Protein AF-B7ZY65-F1 (afdb_monomer_lite)

Radius of gyration: 15.92 Å; chains: 1; bounding box: 35×13×48 Å

Structure (mmCIF, N/CA/C/O backbone):
data_AF-B7ZY65-F1
#
_entry.id   AF-B7ZY65-F1
#
loop_
_atom_site.group_PDB
_atom_site.id
_atom_site.type_symbol
_atom_site.label_atom_id
_atom_site.label_alt_id
_atom_site.label_comp_id
_atom_site.label_asym_id
_atom_site.label_entity_id
_atom_site.label_seq_id
_atom_site.pdbx_PDB_ins_code
_atom_site.Cartn_x
_atom_site.Cartn_y
_atom_site.Cartn_z
_atom_site.occupancy
_atom_site.B_iso_or_equiv
_atom_site.auth_seq_id
_atom_site.auth_comp_id
_atom_site.auth_asym_id
_atom_site.auth_atom_id
_atom_site.pdbx_PDB_model_num
ATOM 1 N N . MET A 1 1 ? 23.961 -4.932 -33.140 1.00 49.00 1 MET A N 1
ATOM 2 C CA . MET A 1 1 ? 22.903 -5.884 -32.743 1.00 49.00 1 MET A CA 1
ATOM 3 C C . MET A 1 1 ? 22.625 -5.611 -31.275 1.00 49.00 1 MET A C 1
ATOM 5 O O . MET A 1 1 ? 23.118 -6.331 -30.435 1.00 49.00 1 MET A O 1
ATOM 9 N N . GLU A 1 2 ? 21.955 -4.499 -30.970 1.00 47.34 2 GLU A N 1
ATOM 10 C CA . GLU A 1 2 ? 21.759 -4.004 -29.595 1.00 47.34 2 GLU A CA 1
ATOM 11 C C . GLU A 1 2 ? 20.517 -3.101 -29.588 1.00 47.34 2 GLU A C 1
ATOM 13 O O . GLU A 1 2 ? 20.637 -1.905 -29.823 1.00 47.34 2 GLU A O 1
ATOM 18 N N . SER A 1 3 ? 19.307 -3.660 -29.488 1.00 51.88 3 SER A N 1
ATOM 19 C CA . SER A 1 3 ? 18.063 -2.877 -29.251 1.00 51.88 3 SER A CA 1
ATOM 20 C C . SER A 1 3 ? 16.806 -3.747 -29.201 1.00 51.88 3 SER A C 1
ATOM 22 O O . SER A 1 3 ? 15.750 -3.371 -29.700 1.00 51.88 3 SER A O 1
ATOM 24 N N . LYS A 1 4 ? 16.896 -4.956 -28.643 1.00 46.72 4 LYS A N 1
ATOM 25 C CA . LYS A 1 4 ? 15.680 -5.717 -28.313 1.00 46.72 4 LYS A CA 1
ATOM 26 C C . LYS A 1 4 ? 15.607 -6.037 -26.830 1.00 46.72 4 LYS A C 1
ATOM 28 O O . LYS A 1 4 ? 14.561 -5.830 -26.244 1.00 46.72 4 LYS A O 1
ATOM 33 N N . GLU A 1 5 ? 16.716 -6.400 -26.196 1.00 45.75 5 GLU A N 1
ATOM 34 C CA . GLU A 1 5 ? 16.729 -6.740 -24.765 1.00 45.75 5 GLU A CA 1
ATOM 35 C C . GLU A 1 5 ? 16.594 -5.521 -23.832 1.00 45.75 5 GLU A C 1
ATOM 37 O O . GLU A 1 5 ? 15.993 -5.628 -22.770 1.00 45.75 5 GLU A O 1
ATOM 42 N N . THR A 1 6 ? 17.062 -4.336 -24.239 1.00 51.91 6 THR A N 1
ATOM 43 C CA . THR A 1 6 ? 17.051 -3.127 -23.393 1.00 51.91 6 THR A CA 1
ATOM 44 C C . THR A 1 6 ? 15.697 -2.416 -23.312 1.00 51.91 6 THR A C 1
ATOM 46 O O . THR A 1 6 ? 15.492 -1.607 -22.413 1.00 51.91 6 THR A O 1
ATOM 49 N N . VAL A 1 7 ? 14.761 -2.696 -24.226 1.00 54.47 7 VAL A N 1
ATOM 50 C CA . VAL A 1 7 ? 13.415 -2.092 -24.205 1.00 54.47 7 VAL A CA 1
ATOM 51 C C . VAL A 1 7 ? 12.479 -2.887 -23.293 1.00 54.47 7 VAL A C 1
ATOM 53 O O . VAL A 1 7 ? 11.852 -2.286 -22.427 1.00 54.47 7 VAL A O 1
ATOM 56 N N . TYR A 1 8 ? 12.467 -4.224 -23.403 1.00 53.97 8 TYR A N 1
ATOM 57 C CA . TYR A 1 8 ? 11.665 -5.088 -22.523 1.00 53.97 8 TYR A CA 1
ATOM 58 C C . TYR A 1 8 ? 12.032 -4.906 -21.045 1.00 53.97 8 TYR A C 1
ATOM 60 O O . TYR A 1 8 ? 11.149 -4.807 -20.204 1.00 53.97 8 TYR A O 1
ATOM 68 N N . PHE A 1 9 ? 13.323 -4.755 -20.735 1.00 57.22 9 PHE A N 1
ATOM 69 C CA . PHE A 1 9 ? 13.786 -4.526 -19.364 1.00 57.22 9 PHE A CA 1
ATOM 70 C C . PHE A 1 9 ? 13.273 -3.201 -18.765 1.00 57.22 9 PHE A C 1
ATOM 72 O O . PHE A 1 9 ? 12.925 -3.133 -17.588 1.00 57.22 9 PHE A O 1
ATOM 79 N N . ASN A 1 10 ? 13.173 -2.144 -19.579 1.00 60.56 10 ASN A N 1
ATOM 80 C CA . ASN A 1 10 ? 12.636 -0.853 -19.139 1.00 60.56 10 ASN A CA 1
ATOM 81 C C . ASN A 1 10 ? 11.105 -0.877 -18.993 1.00 60.56 10 ASN A C 1
ATOM 83 O O . ASN A 1 10 ? 10.570 -0.246 -18.081 1.00 60.56 10 ASN A O 1
ATOM 87 N N . GLU A 1 11 ? 10.403 -1.616 -19.857 1.00 68.44 11 GLU A N 1
ATOM 88 C CA . GLU A 1 11 ? 8.957 -1.843 -19.729 1.00 68.44 11 GLU A CA 1
ATOM 89 C C . GLU A 1 11 ? 8.636 -2.644 -18.461 1.00 68.44 11 GLU A C 1
ATOM 91 O O . GLU A 1 11 ? 7.756 -2.254 -17.698 1.00 68.44 11 GLU A O 1
ATOM 96 N N . GLU A 1 12 ? 9.396 -3.702 -18.175 1.00 72.62 12 GLU A N 1
ATOM 97 C CA . GLU A 1 12 ? 9.246 -4.517 -16.964 1.00 72.62 12 GLU A CA 1
ATOM 98 C C . GLU A 1 12 ? 9.509 -3.711 -15.685 1.00 72.62 12 GLU A C 1
ATOM 100 O O . GLU A 1 12 ? 8.733 -3.802 -14.730 1.00 72.62 12 GLU A O 1
ATOM 105 N N . ALA A 1 13 ? 10.542 -2.862 -15.674 1.00 77.94 13 ALA A N 1
ATOM 106 C CA . ALA A 1 13 ? 10.820 -1.968 -14.551 1.00 77.94 13 ALA A CA 1
ATOM 107 C C . ALA A 1 13 ? 9.700 -0.931 -14.339 1.00 77.94 13 ALA A C 1
ATOM 109 O O . ALA A 1 13 ? 9.345 -0.630 -13.198 1.00 77.94 13 ALA A O 1
ATOM 110 N N . SER A 1 14 ? 9.112 -0.404 -15.421 1.00 82.44 14 SER A N 1
ATOM 111 C CA . SER A 1 14 ? 7.953 0.496 -15.334 1.00 82.44 14 SER A CA 1
ATOM 112 C C . SER A 1 14 ? 6.727 -0.220 -14.774 1.00 82.44 14 SER A C 1
ATOM 114 O O . SER A 1 14 ? 6.101 0.287 -13.849 1.00 82.44 14 SER A O 1
ATOM 116 N N . ILE A 1 15 ? 6.425 -1.420 -15.273 1.00 86.00 15 ILE A N 1
ATOM 117 C CA . ILE A 1 15 ? 5.288 -2.231 -14.818 1.00 86.00 15 ILE A CA 1
ATOM 118 C C . ILE A 1 15 ? 5.434 -2.583 -13.334 1.00 86.00 15 ILE A C 1
ATOM 120 O O . ILE A 1 15 ? 4.469 -2.474 -12.577 1.00 86.00 15 ILE A O 1
ATOM 124 N N . ALA A 1 16 ? 6.635 -2.972 -12.898 1.00 87.06 16 ALA A N 1
ATOM 125 C CA . ALA A 1 16 ? 6.910 -3.265 -11.495 1.00 87.06 16 ALA A CA 1
ATOM 126 C C . ALA A 1 16 ? 6.713 -2.025 -10.607 1.00 87.06 16 ALA A C 1
ATOM 128 O O . ALA A 1 16 ? 6.097 -2.125 -9.542 1.00 87.06 16 ALA A O 1
ATOM 129 N N . ARG A 1 17 ? 7.178 -0.852 -11.061 1.00 89.94 17 ARG A N 1
ATOM 130 C CA . ARG A 1 17 ? 6.993 0.420 -10.348 1.00 89.94 17 ARG A CA 1
ATOM 131 C C . ARG A 1 17 ? 5.516 0.793 -10.233 1.00 89.94 17 ARG A C 1
ATOM 133 O O . ARG A 1 17 ? 5.063 1.149 -9.146 1.00 89.94 17 ARG A O 1
ATOM 140 N N . ASP A 1 18 ? 4.766 0.682 -11.324 1.00 92.38 18 ASP A N 1
ATOM 141 C CA . ASP A 1 18 ? 3.340 1.012 -11.357 1.00 92.38 18 ASP A CA 1
ATOM 142 C C . ASP A 1 18 ? 2.537 0.089 -10.433 1.00 92.38 18 ASP A C 1
ATOM 144 O O . ASP A 1 18 ? 1.778 0.571 -9.591 1.00 92.38 18 ASP A O 1
ATOM 148 N N . ALA A 1 19 ? 2.772 -1.224 -10.507 1.00 93.12 19 ALA A N 1
ATOM 149 C CA . ALA A 1 19 ? 2.097 -2.203 -9.656 1.00 93.12 19 ALA A CA 1
ATOM 150 C C . ALA A 1 19 ? 2.407 -1.996 -8.164 1.00 93.12 19 ALA A C 1
ATOM 152 O O . ALA A 1 19 ? 1.522 -2.103 -7.311 1.00 93.12 19 ALA A O 1
ATOM 153 N N . ALA A 1 20 ? 3.659 -1.678 -7.828 1.00 93.75 20 ALA A N 1
ATOM 154 C CA . ALA A 1 20 ? 4.053 -1.418 -6.451 1.00 93.75 20 ALA A CA 1
ATOM 155 C C . ALA A 1 20 ? 3.427 -0.118 -5.912 1.00 93.75 20 ALA A C 1
ATOM 157 O O . ALA A 1 20 ? 2.925 -0.098 -4.786 1.00 93.75 20 ALA A O 1
ATOM 158 N N . ASN A 1 21 ? 3.377 0.941 -6.724 1.00 94.94 21 ASN A N 1
ATOM 159 C CA . ASN A 1 21 ? 2.686 2.182 -6.367 1.00 94.94 21 ASN A CA 1
ATOM 160 C C . ASN A 1 21 ? 1.172 1.980 -6.209 1.00 94.94 21 ASN A C 1
ATOM 162 O O . ASN A 1 21 ? 0.583 2.512 -5.267 1.00 94.94 21 ASN A O 1
ATOM 166 N N . GLU A 1 22 ? 0.542 1.178 -7.071 1.00 96.81 22 GLU A N 1
ATOM 167 C CA . GLU A 1 22 ? -0.877 0.828 -6.950 1.00 96.81 22 GLU A CA 1
ATOM 168 C C . GLU A 1 22 ? -1.155 0.070 -5.644 1.00 96.81 22 GLU A C 1
ATOM 170 O O . GLU A 1 22 ? -2.101 0.399 -4.924 1.00 96.81 22 GLU A O 1
ATOM 175 N N . ALA A 1 23 ? -0.300 -0.889 -5.281 1.00 96.44 23 ALA A N 1
ATOM 176 C CA . ALA A 1 23 ? -0.424 -1.631 -4.030 1.00 96.44 23 ALA A CA 1
ATOM 177 C C . ALA A 1 23 ? -0.297 -0.722 -2.794 1.00 96.44 23 ALA A C 1
ATOM 179 O O . ALA A 1 23 ? -1.094 -0.840 -1.856 1.00 96.44 23 ALA A O 1
ATOM 180 N N . LEU A 1 24 ? 0.664 0.210 -2.799 1.00 97.38 24 LEU A N 1
ATOM 181 C CA . LEU A 1 24 ? 0.836 1.196 -1.727 1.00 97.38 24 LEU A CA 1
ATOM 182 C C . LEU A 1 24 ? -0.384 2.122 -1.614 1.00 97.38 24 LEU A C 1
ATOM 184 O O . LEU A 1 24 ? -0.914 2.312 -0.518 1.00 97.38 24 LEU A O 1
ATOM 188 N N . ALA A 1 25 ? -0.885 2.630 -2.741 1.00 97.81 25 ALA A N 1
ATOM 189 C CA . ALA A 1 25 ? -2.069 3.484 -2.772 1.00 97.81 25 ALA A CA 1
ATOM 190 C C . ALA A 1 25 ? -3.329 2.749 -2.283 1.00 97.81 25 ALA A C 1
ATOM 192 O O . ALA A 1 25 ? -4.113 3.304 -1.509 1.00 97.81 25 ALA A O 1
ATOM 193 N N . ALA A 1 26 ? -3.518 1.490 -2.685 1.00 97.75 26 ALA A N 1
ATOM 194 C CA . ALA A 1 26 ? -4.633 0.662 -2.233 1.00 97.75 26 ALA A CA 1
ATOM 195 C C . ALA A 1 26 ? -4.575 0.403 -0.719 1.00 97.75 26 ALA A C 1
ATOM 197 O O . ALA A 1 26 ? -5.607 0.441 -0.042 1.00 97.75 26 ALA A O 1
ATOM 198 N N . P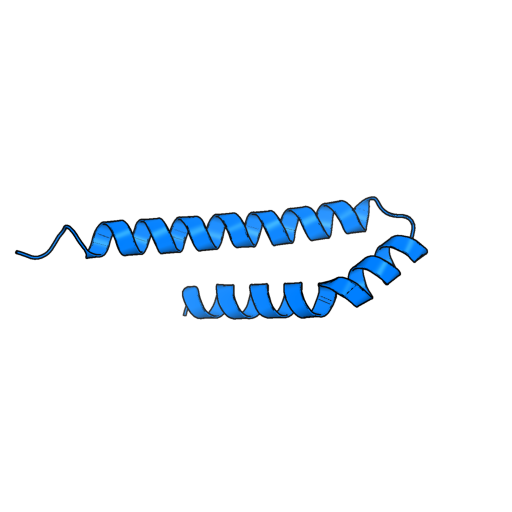HE A 1 27 ? -3.375 0.183 -0.177 1.00 97.56 27 PHE A N 1
ATOM 199 C CA . PHE A 1 27 ? -3.164 0.019 1.258 1.00 97.56 27 PHE A CA 1
ATOM 200 C C . PHE A 1 27 ? -3.531 1.285 2.043 1.00 97.56 27 PHE A C 1
ATOM 202 O O . PHE A 1 27 ? -4.303 1.208 3.004 1.00 97.56 27 PHE A O 1
ATOM 209 N N . ASP A 1 28 ? -3.053 2.452 1.608 1.00 97.62 28 ASP A N 1
ATOM 210 C CA . ASP A 1 28 ? -3.363 3.733 2.253 1.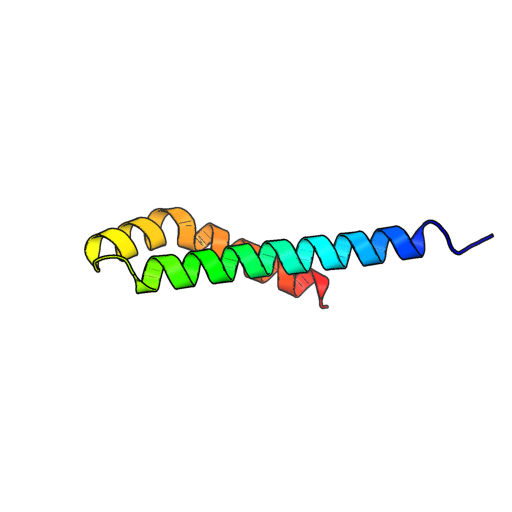00 97.62 28 ASP A CA 1
ATOM 211 C C . ASP A 1 28 ? -4.858 4.079 2.155 1.00 97.62 28 ASP A C 1
ATOM 213 O O . ASP A 1 28 ? -5.474 4.499 3.141 1.00 97.62 28 ASP A O 1
ATOM 217 N N . ALA A 1 29 ? -5.480 3.826 1.000 1.00 98.00 29 ALA A N 1
ATOM 218 C CA . ALA A 1 29 ? -6.914 4.022 0.802 1.00 98.00 29 ALA A CA 1
ATOM 219 C C . ALA A 1 29 ? -7.760 3.106 1.701 1.00 98.00 29 ALA A C 1
ATOM 221 O O . ALA A 1 29 ? -8.799 3.530 2.215 1.00 98.00 29 ALA A O 1
ATOM 222 N N . LEU A 1 30 ? -7.329 1.860 1.915 1.00 97.50 30 LEU A N 1
ATOM 223 C CA . LEU A 1 30 ? -8.002 0.938 2.827 1.00 97.50 30 LEU A CA 1
ATOM 224 C C . LEU A 1 30 ? -7.875 1.411 4.278 1.00 97.50 30 LEU A C 1
ATOM 226 O O . LEU A 1 30 ? -8.879 1.471 4.989 1.00 97.50 30 LEU A O 1
ATOM 230 N N . LEU A 1 31 ? -6.677 1.814 4.704 1.00 97.62 31 LEU A N 1
ATOM 231 C CA . LEU A 1 31 ? -6.446 2.348 6.048 1.00 97.62 31 LEU A CA 1
ATOM 232 C C . LEU A 1 31 ? -7.307 3.576 6.353 1.00 97.62 31 LEU A C 1
ATOM 234 O O . LEU A 1 31 ? -7.812 3.695 7.465 1.00 97.62 31 LEU A O 1
ATOM 238 N N . ALA A 1 32 ? -7.515 4.457 5.373 1.00 97.62 32 ALA A N 1
ATOM 239 C CA . ALA A 1 32 ? -8.359 5.642 5.526 1.00 97.62 32 ALA A CA 1
ATOM 240 C C . ALA A 1 32 ? -9.856 5.320 5.711 1.00 97.62 32 ALA A C 1
ATOM 242 O O . ALA A 1 32 ? -10.616 6.167 6.177 1.00 97.62 32 ALA A O 1
ATOM 243 N N . ARG A 1 33 ? -10.294 4.113 5.332 1.00 97.69 33 ARG A N 1
ATOM 244 C CA . ARG A 1 33 ? -11.703 3.685 5.363 1.00 97.69 33 ARG A CA 1
ATOM 245 C C . ARG A 1 33 ? -12.043 2.766 6.532 1.00 97.69 33 ARG A C 1
ATOM 247 O O . ARG A 1 33 ? -13.225 2.528 6.776 1.00 97.69 33 ARG A O 1
ATOM 254 N N . LEU A 1 34 ? -11.040 2.214 7.208 1.00 97.62 34 LEU A N 1
ATOM 255 C CA . LEU A 1 34 ? -11.237 1.271 8.302 1.00 97.62 34 LEU A CA 1
ATOM 256 C C . LEU A 1 34 ? -11.471 1.990 9.640 1.00 97.62 34 LEU A C 1
ATOM 258 O O . LEU A 1 34 ? -10.889 3.050 9.884 1.00 97.62 34 LEU A O 1
ATOM 262 N N . PRO A 1 35 ? -12.271 1.400 10.549 1.00 97.88 35 PRO A N 1
ATOM 263 C CA . PRO A 1 35 ? -12.292 1.813 11.945 1.00 97.88 35 PRO A CA 1
ATOM 264 C C . PRO A 1 35 ? -10.878 1.768 12.553 1.00 97.88 35 PRO A C 1
ATOM 266 O O . PRO A 1 35 ? -10.088 0.902 12.168 1.00 97.88 35 PRO A O 1
ATOM 269 N N . PRO A 1 36 ? -10.552 2.622 13.543 1.00 96.44 36 PRO A N 1
ATOM 270 C CA . PRO A 1 36 ? -9.196 2.711 14.095 1.00 96.44 36 PRO A CA 1
ATOM 271 C C . PRO A 1 36 ? -8.599 1.365 14.529 1.00 96.44 36 PRO A C 1
ATOM 273 O O . PRO A 1 36 ? -7.457 1.060 14.206 1.00 96.44 36 PRO A O 1
ATOM 276 N N . THR A 1 37 ? -9.390 0.513 15.188 1.00 96.75 37 THR A N 1
ATOM 277 C CA . THR A 1 37 ? -8.941 -0.809 15.655 1.00 96.75 37 THR A CA 1
ATOM 278 C C . THR A 1 37 ? -8.540 -1.744 14.510 1.00 96.75 37 THR A C 1
ATOM 280 O O . THR A 1 37 ? -7.542 -2.462 14.620 1.00 96.75 37 THR A O 1
ATOM 283 N N . ASP A 1 38 ? -9.277 -1.712 13.400 1.00 97.81 38 ASP A N 1
ATOM 284 C CA . ASP A 1 38 ? -9.004 -2.544 12.226 1.00 97.81 38 ASP A CA 1
ATOM 285 C C . ASP A 1 38 ? -7.836 -1.977 11.415 1.00 97.81 38 ASP A C 1
ATOM 287 O O . ASP A 1 38 ? -6.982 -2.730 10.942 1.00 97.81 38 ASP A O 1
ATOM 291 N N . ALA A 1 39 ? -7.742 -0.647 11.317 1.00 97.19 39 ALA A N 1
ATOM 292 C CA . ALA A 1 39 ? -6.601 0.032 10.716 1.00 97.19 39 ALA A CA 1
ATOM 293 C C . ALA A 1 39 ? -5.299 -0.296 11.470 1.00 97.19 39 ALA A C 1
ATOM 295 O O . ALA A 1 39 ? -4.287 -0.606 10.842 1.00 97.19 39 ALA A O 1
ATOM 296 N N . ASP A 1 40 ? -5.321 -0.317 12.804 1.00 97.19 40 ASP A N 1
ATOM 297 C CA . ASP A 1 40 ? -4.166 -0.694 13.627 1.00 97.19 40 ASP A CA 1
ATOM 298 C C . ASP A 1 40 ? -3.782 -2.168 13.450 1.00 97.19 40 ASP A C 1
ATOM 300 O O . ASP A 1 40 ? -2.599 -2.511 13.353 1.00 97.19 40 ASP A O 1
ATOM 304 N N . ALA A 1 41 ? -4.766 -3.068 13.374 1.00 97.44 41 ALA A N 1
ATOM 305 C CA . ALA A 1 41 ? -4.519 -4.478 13.076 1.00 97.44 41 ALA A CA 1
ATOM 306 C C . ALA A 1 41 ? -3.884 -4.665 11.686 1.00 97.44 41 ALA A C 1
ATOM 308 O O . ALA A 1 41 ? -2.916 -5.423 11.533 1.00 97.44 41 ALA A O 1
ATOM 309 N N . LEU A 1 42 ? -4.366 -3.924 10.688 1.00 96.75 42 LEU A N 1
ATOM 310 C CA . LEU A 1 42 ? -3.818 -3.928 9.337 1.00 96.75 42 LEU A CA 1
ATOM 311 C C . LEU A 1 42 ? -2.392 -3.348 9.296 1.00 96.75 42 LEU A C 1
ATOM 313 O O . LEU A 1 42 ? -1.497 -3.958 8.711 1.00 96.75 42 LEU A O 1
ATOM 317 N N . ARG A 1 43 ? -2.126 -2.233 9.991 1.00 96.81 43 ARG A N 1
ATOM 318 C CA . ARG A 1 43 ? -0.773 -1.656 10.114 1.00 96.81 43 ARG A CA 1
ATOM 319 C C . ARG A 1 43 ? 0.210 -2.624 10.762 1.00 96.81 43 ARG A C 1
ATOM 321 O O . ARG A 1 43 ? 1.329 -2.756 10.277 1.00 96.81 43 ARG A O 1
ATOM 328 N N . ARG A 1 44 ? -0.191 -3.340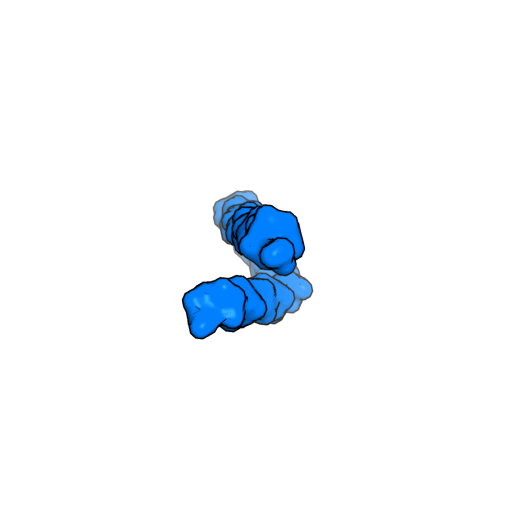 11.815 1.00 97.25 44 ARG A N 1
ATOM 329 C CA . ARG A 1 44 ? 0.683 -4.327 12.478 1.00 97.25 44 ARG A CA 1
ATOM 330 C C . ARG A 1 44 ? 1.015 -5.525 11.591 1.00 97.25 44 ARG A C 1
ATOM 332 O O . ARG A 1 44 ? 2.130 -6.029 11.659 1.00 97.25 44 ARG A O 1
ATOM 339 N N . SER A 1 45 ? 0.067 -5.985 10.777 1.00 96.44 45 SER A N 1
ATOM 340 C CA . SER A 1 45 ? 0.259 -7.172 9.930 1.00 96.44 45 SER A CA 1
ATOM 341 C C . SER A 1 45 ? 0.996 -6.880 8.621 1.00 96.44 45 SER A C 1
ATOM 343 O O . SER A 1 45 ? 1.739 -7.735 8.136 1.00 96.44 45 SER A O 1
ATOM 345 N N . MET A 1 46 ? 0.813 -5.683 8.056 1.00 97.00 46 MET A N 1
ATOM 346 C CA . MET A 1 46 ? 1.301 -5.344 6.714 1.00 97.00 46 MET A CA 1
ATOM 347 C C . MET A 1 46 ? 2.270 -4.159 6.671 1.00 97.00 46 MET A C 1
ATOM 349 O O . MET A 1 46 ? 2.976 -4.008 5.679 1.00 97.00 46 MET A O 1
ATOM 353 N N . GLY A 1 47 ? 2.372 -3.351 7.731 1.00 94.75 47 GLY A N 1
ATOM 354 C CA . GLY A 1 47 ? 3.154 -2.110 7.730 1.00 94.75 47 GLY A CA 1
ATOM 355 C C . GLY A 1 47 ? 4.627 -2.309 7.374 1.00 94.75 47 GLY A C 1
ATOM 356 O O . GLY A 1 47 ? 5.137 -1.608 6.509 1.00 94.75 47 GLY A O 1
ATOM 357 N N . LEU A 1 48 ? 5.291 -3.317 7.952 1.00 97.12 48 LEU A N 1
ATOM 358 C CA . LEU A 1 48 ? 6.692 -3.612 7.626 1.00 97.12 48 LEU A CA 1
ATOM 359 C C . LEU A 1 48 ? 6.882 -3.983 6.147 1.00 97.12 48 LEU A C 1
ATOM 361 O O . LEU A 1 48 ? 7.838 -3.532 5.528 1.00 97.12 48 LEU A O 1
ATOM 365 N N . LYS A 1 49 ? 5.960 -4.766 5.572 1.00 97.25 49 LYS A N 1
ATOM 366 C CA . LYS A 1 49 ? 6.021 -5.161 4.156 1.00 97.25 49 LYS A CA 1
ATOM 367 C C . LYS A 1 49 ? 5.854 -3.956 3.229 1.00 97.25 49 LYS A C 1
ATOM 369 O O . LYS A 1 49 ? 6.516 -3.888 2.204 1.00 97.25 49 LYS A O 1
ATOM 374 N N . MET A 1 50 ? 5.008 -2.995 3.603 1.00 97.44 50 MET A N 1
ATOM 375 C CA . MET A 1 50 ? 4.830 -1.759 2.834 1.00 97.44 50 MET A CA 1
ATOM 376 C C . MET A 1 50 ? 6.074 -0.870 2.898 1.00 97.44 50 MET A C 1
ATOM 378 O O . MET A 1 50 ? 6.470 -0.311 1.882 1.00 97.44 50 MET A O 1
ATOM 382 N N . GLU A 1 51 ? 6.730 -0.776 4.057 1.00 97.31 51 GLU A N 1
ATOM 383 C CA . GLU A 1 51 ? 7.998 -0.042 4.174 1.00 97.31 51 GLU A CA 1
ATOM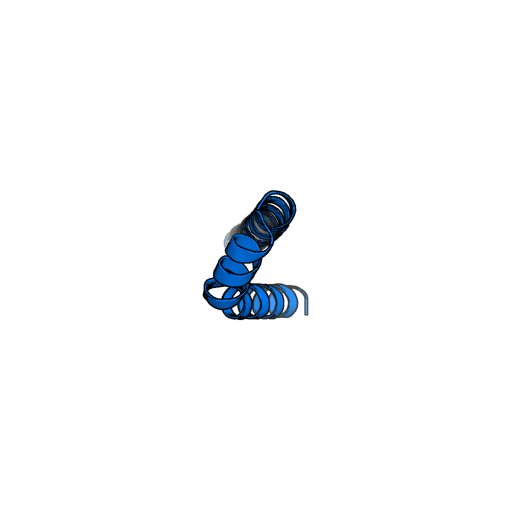 384 C C . GLU A 1 51 ? 9.140 -0.719 3.399 1.00 97.31 51 GLU A C 1
ATOM 386 O O . GLU A 1 51 ? 9.940 -0.032 2.770 1.00 97.31 51 GLU A O 1
ATOM 391 N N . GLN A 1 52 ? 9.185 -2.055 3.370 1.00 96.75 52 GLN A N 1
ATOM 392 C CA . GLN A 1 52 ? 10.120 -2.804 2.521 1.00 96.75 52 GLN A CA 1
ATOM 393 C C . GLN A 1 52 ? 9.873 -2.533 1.033 1.00 96.75 52 GLN A C 1
ATOM 395 O O . GLN A 1 52 ? 10.810 -2.182 0.323 1.00 96.75 52 GLN A O 1
ATOM 400 N N . LEU A 1 53 ? 8.616 -2.595 0.583 1.00 95.62 53 LEU A N 1
ATOM 401 C CA . LEU A 1 53 ? 8.249 -2.315 -0.807 1.00 95.62 53 LEU A CA 1
ATOM 402 C C . LEU A 1 53 ? 8.634 -0.890 -1.234 1.00 95.62 53 LEU A C 1
ATOM 404 O O . LEU A 1 53 ? 9.160 -0.691 -2.325 1.00 95.62 53 LEU A O 1
ATOM 408 N N . LYS A 1 54 ? 8.428 0.107 -0.362 1.00 94.94 54 LYS A N 1
ATOM 409 C CA . LYS A 1 54 ? 8.878 1.489 -0.607 1.00 94.94 54 LYS A CA 1
ATOM 410 C C . LYS A 1 54 ? 10.399 1.584 -0.747 1.00 94.94 54 LYS A C 1
ATOM 412 O O . LYS A 1 54 ? 10.887 2.336 -1.586 1.00 94.94 54 LYS A O 1
ATOM 417 N N . ALA A 1 55 ? 11.148 0.849 0.076 1.00 95.19 55 ALA A N 1
ATOM 418 C CA . ALA A 1 55 ? 12.606 0.834 0.0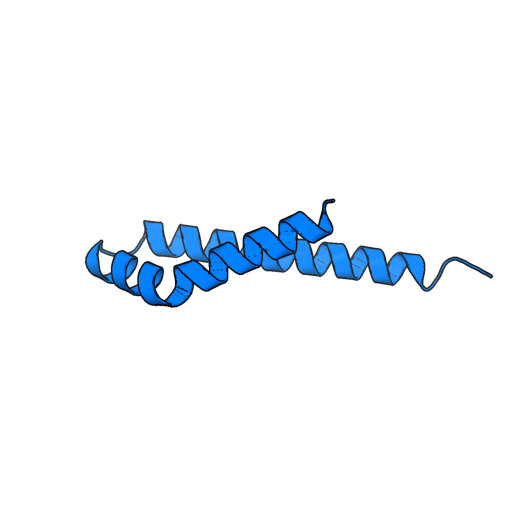08 1.00 95.19 55 ALA A CA 1
ATOM 419 C C . ALA A 1 55 ? 13.111 0.176 -1.285 1.00 95.19 55 ALA A C 1
ATOM 421 O O . ALA A 1 55 ? 14.010 0.719 -1.923 1.00 95.19 55 ALA A O 1
ATOM 422 N N . GLU A 1 56 ? 12.512 -0.946 -1.690 1.00 92.44 56 GLU A N 1
ATOM 423 C CA . GLU A 1 56 ? 12.819 -1.630 -2.953 1.00 92.44 56 GLU A CA 1
ATOM 424 C C . GLU A 1 56 ? 12.499 -0.743 -4.161 1.00 92.44 56 GLU A C 1
ATOM 426 O O . GLU A 1 56 ? 13.330 -0.613 -5.054 1.00 92.44 56 GLU A O 1
ATOM 431 N N . LEU A 1 57 ? 11.353 -0.052 -4.159 1.00 90.75 57 LEU A N 1
ATOM 432 C CA . LEU A 1 57 ? 11.008 0.914 -5.208 1.00 90.75 57 LEU A CA 1
ATOM 433 C C . LEU A 1 57 ? 12.046 2.025 -5.337 1.00 90.75 57 LEU A C 1
ATOM 435 O O . LEU A 1 57 ? 12.465 2.343 -6.446 1.00 90.75 57 LEU A O 1
ATOM 439 N N . LYS A 1 58 ? 12.483 2.590 -4.209 1.00 89.31 58 LYS A N 1
ATOM 440 C CA . LYS A 1 58 ? 13.495 3.647 -4.201 1.00 89.31 58 LYS A CA 1
ATOM 441 C C . LYS A 1 58 ? 14.832 3.166 -4.775 1.00 89.31 58 LYS A C 1
ATOM 443 O O . LYS A 1 58 ? 15.473 3.901 -5.512 1.00 89.31 58 LYS A O 1
ATOM 448 N N . GLN A 1 59 ? 15.230 1.925 -4.493 1.00 86.00 59 GLN A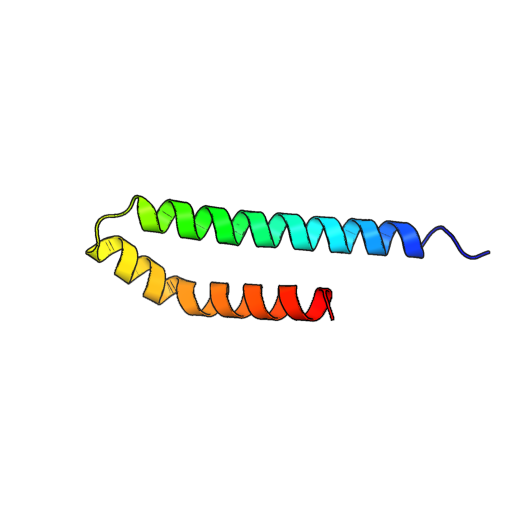 N 1
ATOM 449 C CA . GLN A 1 59 ? 16.443 1.329 -5.070 1.00 86.00 59 GLN A CA 1
ATOM 450 C C . GLN A 1 59 ? 16.372 1.139 -6.593 1.00 86.00 59 GLN A C 1
ATOM 452 O O . GLN A 1 59 ? 17.408 0.946 -7.213 1.00 86.00 59 GLN A O 1
ATOM 457 N N . LEU A 1 60 ? 15.177 1.167 -7.193 1.00 78.62 60 LEU A N 1
ATOM 458 C CA . LEU A 1 60 ? 14.990 1.125 -8.648 1.00 78.62 60 LEU A CA 1
ATOM 459 C C . LEU A 1 60 ? 14.996 2.523 -9.295 1.00 78.62 60 LEU A C 1
ATOM 461 O O . LEU A 1 60 ? 14.882 2.627 -10.519 1.00 78.62 60 LEU A O 1
ATOM 465 N N . GLU A 1 61 ? 15.025 3.590 -8.495 1.00 72.06 61 GLU A N 1
ATOM 466 C CA . GLU A 1 61 ? 15.102 4.984 -8.954 1.00 72.06 61 GLU A CA 1
ATOM 467 C C . GLU A 1 61 ? 16.531 5.552 -8.877 1.00 72.06 61 GLU A C 1
ATOM 469 O O . GLU A 1 61 ? 16.842 6.473 -9.636 1.00 72.06 61 GLU A O 1
ATOM 474 N N . ASP A 1 62 ? 17.369 4.989 -7.996 1.00 57.53 62 ASP A N 1
ATOM 475 C CA . ASP A 1 62 ? 18.797 5.300 -7.799 1.00 57.53 62 ASP A CA 1
ATOM 476 C C . ASP A 1 62 ? 19.713 4.436 -8.697 1.00 57.53 62 ASP A C 1
ATOM 478 O O . ASP A 1 62 ? 20.735 4.974 -9.190 1.00 57.53 62 ASP A O 1
#

InterPro domains:
  IPR053325 Histone H3 Acetylation Activator [PTHR35706] (1-62)
  IPR060581 Embryogenesis-like protein, helical domain [PF27980] (1-62)

pLDDT: mean 85.85, std 17.01, range [45.75, 98.0]

Organism: Zea mays (NCBI:txid4577)

Sequence (62 aa):
MESKETVYFNEEASIARDAANEALAAFDALLARLPPTDADALRRSMGLKMEQLKAELKQLED

Foldseek 3Di:
DDDDVVVVVVVVLVVLLVVLVVVLVVLVVVLVVDDPVVSVVSCVVCVVVNVVSVVVSVVSVD

Secondary structure (DSSP, 8-state):
--SSHHHHHHHHHHHHHHHHHHHHHHHHHHHHHS-HHHHHHHHHHHHHHHHHHHHHHHHTT-